Protein AF-A0A1A8I905-F1 (afdb_monomer_lite)

InterPro domains:
  IPR000483 Cysteine-rich flanking region, C-terminal [SM00082] (14-66)
  IPR032675 Leucine-rich repeat domain superfamily [G3DSA:3.80.10.10] (1-81)
  IPR052313 Platelet Glycoprotein Ib-IX-V Complex [PTHR22650] (8-69)

Sequence (87 aa):
DSFSFQHSTRLHGNPWKCDCHLWYLHDWLLQNSQNVEMLHSVVCESPAYLRQRPVVSVDRDQLLCHLSKEDAADLSSCTLQTSNHTV

Structure (mmCIF, N/CA/C/O backbone):
data_AF-A0A1A8I905-F1
#
_entry.id   AF-A0A1A8I905-F1
#
loop_
_atom_site.group_PDB
_atom_site.id
_atom_site.type_symbol
_atom_site.label_atom_id
_atom_site.label_alt_id
_atom_site.label_comp_id
_atom_site.label_asym_id
_atom_site.label_entity_id
_atom_site.label_seq_id
_atom_site.pdbx_PDB_ins_code
_atom_site.Cartn_x
_atom_site.Cartn_y
_atom_site.Cartn_z
_atom_site.occupancy
_atom_site.B_iso_or_equiv
_atom_site.auth_seq_id
_atom_site.auth_comp_id
_atom_site.auth_asym_id
_atom_site.auth_atom_id
_atom_site.pdbx_PDB_model_num
ATOM 1 N N . ASP A 1 1 ? 30.371 -0.373 -23.470 1.00 45.69 1 ASP A N 1
ATOM 2 C CA . ASP A 1 1 ? 28.930 -0.619 -23.291 1.00 45.69 1 ASP A CA 1
ATOM 3 C C . ASP A 1 1 ? 28.543 -0.691 -21.833 1.00 45.69 1 ASP A C 1
ATOM 5 O O . ASP A 1 1 ? 29.051 -1.540 -21.112 1.00 45.69 1 ASP A O 1
ATOM 9 N N . SER A 1 2 ? 27.674 0.218 -21.393 1.00 57.03 2 SER A N 1
ATOM 10 C CA . SER A 1 2 ? 27.051 0.133 -20.073 1.00 57.03 2 SER A CA 1
ATOM 11 C C . SER A 1 2 ? 25.804 -0.739 -20.209 1.00 57.03 2 SER A C 1
ATOM 13 O O . SER A 1 2 ? 24.731 -0.251 -20.558 1.00 57.03 2 SER A O 1
ATOM 15 N N . PHE A 1 3 ? 25.955 -2.051 -20.020 1.00 61.94 3 PHE A N 1
ATOM 16 C CA . PHE A 1 3 ? 24.812 -2.957 -19.919 1.00 61.94 3 PHE A CA 1
ATOM 17 C C . PHE A 1 3 ? 24.106 -2.683 -18.587 1.00 61.94 3 PHE A C 1
ATOM 19 O O . PHE A 1 3 ? 24.461 -3.246 -17.553 1.00 61.94 3 PHE A O 1
ATOM 26 N N . SER A 1 4 ? 23.129 -1.774 -18.591 1.00 66.25 4 SER A N 1
ATOM 27 C CA . SER A 1 4 ? 22.213 -1.632 -17.458 1.00 66.25 4 SER A CA 1
ATOM 28 C C . SER A 1 4 ? 21.332 -2.873 -17.394 1.00 66.25 4 SER A C 1
ATOM 30 O O . SER A 1 4 ? 20.485 -3.089 -18.257 1.00 66.25 4 SER A O 1
ATOM 32 N N . PHE A 1 5 ? 21.537 -3.696 -16.369 1.00 69.75 5 PHE A N 1
ATOM 33 C CA . PHE A 1 5 ? 20.609 -4.763 -16.018 1.00 69.75 5 PHE A CA 1
ATOM 34 C C . PHE A 1 5 ? 19.330 -4.117 -15.481 1.00 69.75 5 PHE A C 1
ATOM 36 O O . PHE A 1 5 ? 19.265 -3.726 -14.318 1.00 69.75 5 PHE A O 1
ATOM 43 N N . GLN A 1 6 ? 18.322 -3.959 -16.335 1.00 71.12 6 GLN A N 1
ATOM 44 C CA . GLN A 1 6 ? 17.008 -3.516 -15.889 1.00 71.12 6 GLN A CA 1
ATOM 45 C C . GLN A 1 6 ? 16.295 -4.704 -15.237 1.00 71.12 6 GLN A C 1
ATOM 47 O O . GLN A 1 6 ? 15.937 -5.669 -15.908 1.00 71.12 6 GLN A O 1
ATOM 52 N N . HIS A 1 7 ? 16.134 -4.656 -13.916 1.00 83.81 7 HIS A N 1
ATOM 53 C CA . HIS A 1 7 ? 15.384 -5.656 -13.161 1.00 83.81 7 HIS A CA 1
ATOM 54 C C . HIS A 1 7 ? 13.913 -5.230 -13.101 1.00 83.81 7 HIS A C 1
ATOM 56 O O . HIS A 1 7 ? 13.616 -4.145 -12.600 1.00 83.81 7 HIS A O 1
ATOM 62 N N . SER A 1 8 ? 13.001 -6.061 -13.612 1.00 88.94 8 SER A N 1
ATOM 63 C CA . SER A 1 8 ? 11.554 -5.835 -13.536 1.00 88.94 8 SER A CA 1
ATOM 64 C C . SER A 1 8 ? 10.908 -6.768 -12.508 1.00 88.94 8 SER A C 1
ATOM 66 O O . SER A 1 8 ? 11.266 -7.939 -12.392 1.00 88.94 8 SER A O 1
ATOM 68 N N . THR A 1 9 ? 9.960 -6.247 -11.730 1.00 94.00 9 THR A N 1
ATOM 69 C CA . THR A 1 9 ? 9.199 -7.003 -10.728 1.00 94.00 9 THR A CA 1
ATOM 70 C C . THR A 1 9 ? 7.747 -7.103 -11.167 1.00 94.00 9 THR A C 1
ATOM 72 O O . THR A 1 9 ? 7.109 -6.096 -11.480 1.00 94.00 9 THR A O 1
ATOM 75 N N . ARG A 1 10 ? 7.195 -8.315 -11.148 1.00 96.19 10 ARG A N 1
ATOM 76 C CA . ARG A 1 10 ? 5.800 -8.575 -11.499 1.00 96.19 10 ARG A CA 1
ATOM 77 C C . ARG A 1 10 ? 4.949 -8.750 -10.245 1.00 96.19 10 ARG A C 1
ATOM 79 O O . ARG A 1 10 ? 5.142 -9.706 -9.501 1.00 96.19 10 ARG A O 1
ATOM 86 N N . LEU A 1 11 ? 3.988 -7.850 -10.035 1.00 96.94 11 LEU A N 1
ATOM 87 C CA . LEU A 1 11 ? 3.123 -7.847 -8.843 1.00 96.94 11 LEU A CA 1
ATOM 88 C C . LEU A 1 11 ? 1.621 -7.860 -9.165 1.00 96.94 11 LEU A C 1
ATOM 90 O O . LEU A 1 11 ? 0.801 -8.042 -8.261 1.00 96.94 11 LEU A O 1
ATOM 94 N N . HIS A 1 12 ? 1.226 -7.701 -10.430 1.00 96.75 12 HIS A N 1
ATOM 95 C CA . HIS A 1 12 ? -0.177 -7.787 -10.841 1.00 96.75 12 HIS A CA 1
ATOM 96 C C . HIS A 1 12 ? -0.708 -9.224 -10.781 1.00 96.75 12 HIS A C 1
ATOM 98 O O . HIS A 1 12 ? 0.041 -10.188 -10.932 1.00 96.75 12 HIS A O 1
ATOM 104 N N . GLY A 1 13 ? -2.022 -9.360 -10.584 1.00 96.44 13 GLY A N 1
ATOM 105 C CA . GLY A 1 13 ? -2.700 -10.658 -10.470 1.00 96.44 13 GLY A CA 1
ATOM 106 C C . GLY A 1 13 ? -2.645 -11.301 -9.079 1.00 96.44 13 GLY A C 1
ATOM 107 O O . GLY A 1 13 ? -3.211 -12.373 -8.893 1.00 96.44 13 GLY A O 1
ATOM 108 N N . ASN A 1 14 ? -2.005 -10.655 -8.099 1.00 97.75 14 ASN A N 1
ATOM 109 C CA . ASN A 1 14 ? -2.063 -11.076 -6.700 1.00 97.75 14 ASN A CA 1
ATOM 110 C C . ASN A 1 14 ? -3.312 -10.493 -6.010 1.00 97.75 14 ASN A C 1
ATOM 112 O O . ASN A 1 14 ? -3.686 -9.352 -6.294 1.00 97.75 14 ASN A O 1
ATOM 116 N N . PRO A 1 15 ? -3.941 -11.231 -5.079 1.00 97.50 15 PRO A N 1
ATOM 117 C CA . PRO A 1 15 ? -5.122 -10.777 -4.349 1.00 97.50 15 PRO A CA 1
ATOM 118 C C . PRO A 1 15 ? -4.731 -9.825 -3.207 1.00 97.50 15 PRO A C 1
ATOM 120 O O . PRO A 1 15 ? -4.834 -10.168 -2.029 1.00 97.50 15 PRO A O 1
ATOM 123 N N . TRP A 1 16 ? -4.236 -8.632 -3.543 1.00 98.00 16 TRP A N 1
ATOM 124 C CA . TRP A 1 16 ? -3.710 -7.692 -2.552 1.00 98.00 16 TRP A CA 1
ATOM 125 C C . TRP A 1 16 ? -4.779 -7.281 -1.535 1.00 98.00 16 TRP A C 1
ATOM 127 O O . TRP A 1 16 ? -5.856 -6.797 -1.894 1.00 98.00 16 TRP A O 1
ATOM 137 N N . LYS A 1 17 ? -4.464 -7.461 -0.251 1.00 97.31 17 LYS A N 1
ATOM 138 C CA . LYS A 1 17 ? -5.255 -6.949 0.865 1.00 97.31 17 LYS A CA 1
ATOM 139 C C . LYS A 1 17 ? -4.694 -5.598 1.285 1.00 97.31 17 LYS A C 1
ATOM 141 O O . LYS A 1 17 ? -3.659 -5.526 1.934 1.00 97.31 17 LYS A O 1
ATOM 146 N N . CYS A 1 18 ? -5.377 -4.538 0.890 1.00 97.12 18 CYS A N 1
ATOM 147 C CA . CYS A 1 18 ? -5.032 -3.153 1.169 1.00 97.12 18 CYS A CA 1
ATOM 148 C C . CYS A 1 18 ? -5.498 -2.744 2.570 1.00 97.12 18 CYS A C 1
ATOM 150 O O . CYS A 1 18 ? -6.423 -1.952 2.726 1.00 97.12 18 CYS A O 1
ATOM 152 N N . ASP A 1 19 ? -4.864 -3.333 3.584 1.00 95.62 19 ASP A N 1
ATOM 153 C CA . ASP A 1 19 ? -4.994 -2.966 4.996 1.00 95.62 19 ASP A CA 1
ATOM 154 C C . ASP A 1 19 ? -3.673 -2.379 5.532 1.00 95.62 19 ASP A C 1
ATOM 156 O O . ASP A 1 19 ? -2.738 -2.128 4.767 1.00 95.62 19 ASP A O 1
ATOM 160 N N . CYS A 1 20 ? -3.583 -2.158 6.846 1.00 94.75 20 CYS A N 1
ATOM 161 C CA . CYS A 1 20 ? -2.394 -1.561 7.460 1.00 94.75 20 CYS A CA 1
ATOM 162 C C . CYS A 1 20 ? -1.107 -2.376 7.262 1.00 94.75 20 CYS A C 1
ATOM 164 O O . CYS A 1 20 ? -0.013 -1.812 7.284 1.00 94.75 20 CYS A O 1
ATOM 166 N N . HIS A 1 21 ? -1.201 -3.684 7.017 1.00 95.06 21 HIS A N 1
ATOM 167 C CA . HIS A 1 21 ? -0.025 -4.518 6.781 1.00 95.06 21 HIS A CA 1
ATOM 168 C C . HIS A 1 21 ? 0.571 -4.298 5.387 1.00 95.06 21 HIS A C 1
ATOM 170 O O . HIS A 1 21 ? 1.706 -4.705 5.142 1.00 95.06 21 HIS A O 1
ATOM 176 N N . LEU A 1 22 ? -0.155 -3.645 4.472 1.00 97.00 22 LEU A N 1
ATOM 177 C CA . LEU A 1 22 ? 0.312 -3.389 3.110 1.00 97.00 22 LEU A CA 1
ATOM 178 C C . LEU A 1 22 ? 1.173 -2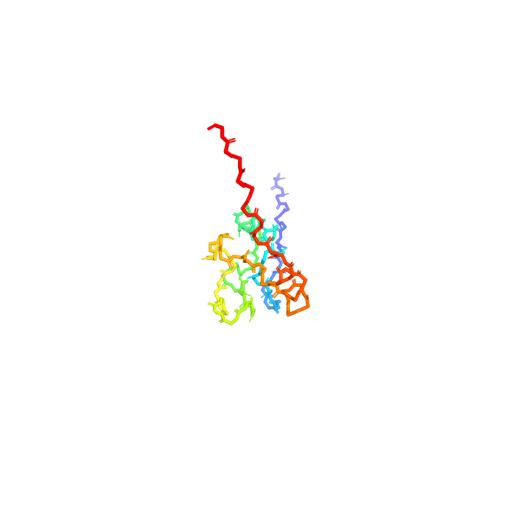.121 2.984 1.00 97.00 22 LEU A C 1
ATOM 180 O O . LEU A 1 22 ? 1.674 -1.844 1.895 1.00 97.00 22 LEU A O 1
ATOM 184 N N . TRP A 1 23 ? 1.386 -1.355 4.062 1.00 96.19 23 TRP A N 1
ATOM 185 C CA . TRP A 1 23 ? 2.155 -0.099 4.018 1.00 96.19 23 TRP A CA 1
ATOM 186 C C . TRP A 1 23 ? 3.540 -0.257 3.393 1.00 96.19 23 TRP A C 1
ATOM 188 O O . TRP A 1 23 ? 3.921 0.541 2.542 1.00 96.19 23 TRP A O 1
ATOM 198 N N . TYR A 1 24 ? 4.272 -1.316 3.752 1.00 95.62 24 TYR A N 1
ATOM 199 C CA . TYR A 1 24 ? 5.621 -1.534 3.223 1.00 95.62 24 TYR A CA 1
ATOM 200 C C . TYR A 1 24 ? 5.616 -1.673 1.695 1.00 95.62 24 TYR A C 1
ATOM 202 O O . TYR A 1 24 ? 6.476 -1.119 1.013 1.00 95.62 24 TYR A O 1
ATOM 210 N N . LEU A 1 25 ? 4.642 -2.411 1.154 1.00 96.81 25 LEU A N 1
ATOM 211 C CA . LEU A 1 25 ? 4.555 -2.668 -0.275 1.00 96.81 25 LEU A CA 1
ATOM 212 C C . LEU A 1 25 ? 4.059 -1.430 -1.005 1.00 96.81 25 LEU A C 1
ATOM 214 O O . LEU A 1 25 ? 4.588 -1.097 -2.059 1.00 96.81 25 LEU A O 1
ATOM 218 N N . HIS A 1 26 ? 3.063 -0.752 -0.441 1.00 97.69 26 HIS A N 1
ATOM 219 C CA . HIS A 1 26 ? 2.575 0.518 -0.949 1.00 97.69 26 HIS A CA 1
ATOM 220 C C . HIS A 1 26 ? 3.728 1.520 -1.122 1.00 97.69 26 HIS A C 1
ATOM 222 O O . HIS A 1 26 ? 3.966 2.016 -2.225 1.00 97.69 26 HIS A O 1
ATOM 228 N N . ASP A 1 27 ? 4.513 1.733 -0.066 1.00 97.31 27 ASP A N 1
ATOM 229 C CA . ASP A 1 27 ? 5.629 2.678 -0.081 1.00 97.31 27 ASP A CA 1
ATOM 230 C C . ASP A 1 27 ? 6.750 2.220 -1.026 1.00 97.31 27 ASP A C 1
ATOM 232 O O . ASP A 1 27 ? 7.377 3.043 -1.701 1.00 97.31 27 ASP A O 1
ATOM 236 N N . TRP A 1 28 ? 6.987 0.909 -1.123 1.00 96.69 28 TRP A N 1
ATOM 237 C CA . TRP A 1 28 ? 7.950 0.346 -2.067 1.00 96.69 28 TRP A CA 1
ATOM 238 C C . TRP A 1 28 ? 7.519 0.550 -3.526 1.00 96.69 28 TRP A C 1
ATOM 240 O O . TRP A 1 28 ? 8.351 0.930 -4.352 1.00 96.69 28 TRP A O 1
ATOM 250 N N . LEU A 1 29 ? 6.236 0.351 -3.848 1.00 97.00 29 LEU A N 1
ATOM 251 C CA . LEU A 1 29 ? 5.682 0.548 -5.193 1.00 97.00 29 LEU A CA 1
ATOM 252 C C . LEU A 1 29 ? 5.798 2.007 -5.644 1.00 97.00 29 LEU A C 1
ATOM 254 O O . LEU A 1 29 ? 6.137 2.260 -6.800 1.00 97.00 29 LEU A O 1
ATOM 258 N N . LEU A 1 30 ? 5.563 2.960 -4.737 1.00 96.12 30 LEU A N 1
ATOM 259 C CA . LEU A 1 30 ? 5.741 4.385 -5.026 1.00 96.12 30 LEU A CA 1
ATOM 260 C C . LEU A 1 30 ? 7.203 4.714 -5.365 1.00 96.12 30 LEU A C 1
ATOM 262 O O . LEU A 1 30 ? 7.469 5.420 -6.338 1.00 96.12 30 LEU A O 1
ATOM 266 N N . GLN A 1 31 ? 8.152 4.154 -4.611 1.00 96.25 31 GLN A N 1
ATOM 267 C CA . GLN A 1 31 ? 9.589 4.380 -4.816 1.00 96.25 31 GLN A CA 1
ATOM 268 C C . GLN A 1 31 ? 10.153 3.660 -6.051 1.00 96.25 31 GLN A C 1
ATOM 270 O O . GLN A 1 31 ? 11.100 4.146 -6.664 1.00 96.25 31 GLN A O 1
ATOM 275 N N . ASN A 1 32 ? 9.579 2.516 -6.434 1.00 95.06 32 ASN A N 1
ATOM 276 C CA . ASN A 1 32 ? 10.119 1.628 -7.472 1.00 95.06 32 A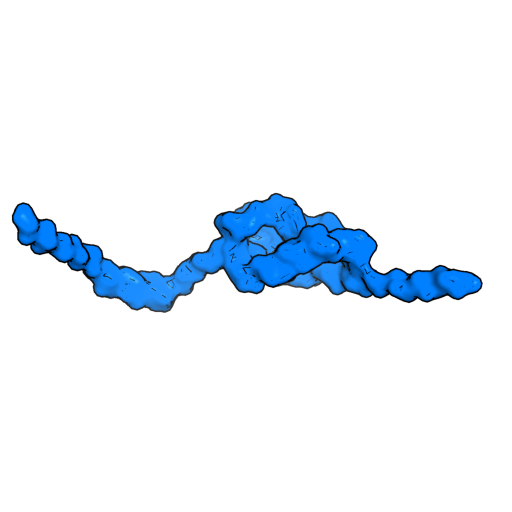SN A CA 1
ATOM 277 C C . ASN A 1 32 ? 9.210 1.506 -8.703 1.00 95.06 32 ASN A C 1
ATOM 279 O O . ASN A 1 32 ? 9.340 0.555 -9.470 1.00 95.06 32 ASN A O 1
ATOM 283 N N . SER A 1 33 ? 8.311 2.470 -8.923 1.00 94.00 33 SER A N 1
ATOM 284 C CA . SER A 1 33 ? 7.297 2.453 -9.993 1.00 94.00 33 SER A CA 1
ATOM 285 C C . SER A 1 33 ? 7.840 2.121 -11.391 1.00 94.00 33 SER A C 1
ATOM 287 O O . SER A 1 33 ? 7.178 1.425 -12.156 1.00 94.00 33 SER A O 1
ATOM 289 N N . GLN A 1 34 ? 9.060 2.561 -11.712 1.00 92.56 34 GLN A N 1
ATOM 290 C CA . GLN A 1 34 ? 9.720 2.326 -13.007 1.00 92.56 34 GLN A CA 1
ATOM 291 C C . GLN A 1 34 ? 10.173 0.872 -13.221 1.00 92.56 34 GLN A C 1
ATOM 293 O O . GLN A 1 34 ? 10.392 0.451 -14.354 1.00 92.56 34 GLN A O 1
ATOM 298 N N . ASN A 1 35 ? 10.305 0.104 -12.139 1.00 92.88 35 ASN A N 1
ATOM 299 C CA . ASN A 1 35 ? 10.787 -1.277 -12.154 1.00 92.88 35 ASN A CA 1
ATOM 300 C C . ASN A 1 35 ? 9.644 -2.289 -11.992 1.00 92.88 35 ASN A C 1
ATOM 302 O O . ASN A 1 35 ? 9.903 -3.481 -11.847 1.00 92.88 35 ASN A O 1
ATOM 306 N N . VAL A 1 36 ? 8.383 -1.844 -11.983 1.00 95.12 36 VAL A N 1
ATOM 307 C CA . VAL A 1 36 ? 7.219 -2.712 -11.767 1.00 95.12 36 VAL A CA 1
ATOM 308 C C . VAL A 1 36 ? 6.446 -2.889 -13.065 1.00 95.12 36 VAL A C 1
ATOM 310 O O . VAL A 1 36 ? 5.971 -1.930 -13.673 1.00 95.12 36 VAL A O 1
ATOM 313 N N . GLU A 1 37 ? 6.279 -4.141 -13.477 1.00 95.69 37 GLU A N 1
ATOM 314 C CA . GLU A 1 37 ? 5.468 -4.476 -14.642 1.00 95.69 37 GLU A CA 1
ATOM 315 C C . GLU A 1 37 ? 3.995 -4.199 -14.360 1.00 95.69 37 GLU A C 1
ATOM 317 O O . GLU A 1 37 ? 3.466 -4.599 -13.323 1.00 95.69 37 GLU A O 1
ATOM 322 N N . MET A 1 38 ? 3.323 -3.547 -15.313 1.00 95.75 38 MET A N 1
ATOM 323 C CA . MET A 1 38 ? 1.884 -3.273 -15.248 1.00 95.75 38 MET A CA 1
ATOM 324 C C . MET A 1 38 ? 1.460 -2.679 -13.894 1.00 95.75 38 MET A C 1
ATOM 326 O O . MET A 1 38 ? 0.498 -3.142 -13.289 1.00 95.75 38 MET A O 1
ATOM 330 N N . LEU A 1 39 ? 2.164 -1.643 -13.421 1.00 96.12 39 LEU A N 1
ATOM 331 C CA . LEU A 1 39 ? 1.916 -1.008 -12.117 1.00 96.12 39 LEU A CA 1
ATOM 332 C C . LEU A 1 39 ? 0.427 -0.701 -11.853 1.00 96.12 39 LEU A C 1
ATOM 334 O O . LEU A 1 39 ? -0.074 -0.928 -10.759 1.00 96.12 39 LEU A O 1
ATOM 338 N N . HIS A 1 40 ? -0.304 -0.254 -12.877 1.00 96.25 40 HIS A N 1
ATOM 339 C CA . HIS A 1 40 ? -1.740 0.044 -12.806 1.00 96.25 40 HIS A CA 1
ATOM 340 C C . HIS A 1 40 ? -2.624 -1.191 -12.552 1.00 96.25 40 HIS A C 1
ATOM 342 O O . HIS A 1 40 ? -3.739 -1.057 -12.059 1.00 96.25 40 HIS A O 1
ATOM 348 N N . SER A 1 41 ? -2.141 -2.388 -12.890 1.00 97.75 41 SER A N 1
ATOM 349 C CA . SER A 1 41 ? -2.813 -3.674 -12.671 1.00 97.75 41 SER A CA 1
ATOM 350 C C . SER A 1 41 ? -2.455 -4.311 -11.323 1.00 97.75 41 SER A C 1
ATOM 352 O O . SER A 1 41 ? -2.984 -5.369 -10.976 1.00 97.75 41 SER A O 1
ATOM 354 N N . VAL A 1 42 ? -1.573 -3.681 -10.543 1.00 98.06 42 VAL A N 1
ATOM 355 C CA . VAL A 1 42 ? -1.344 -4.011 -9.133 1.00 98.06 42 VAL A CA 1
ATOM 356 C C . VAL A 1 42 ? -2.480 -3.375 -8.331 1.00 98.06 42 VAL A C 1
ATOM 358 O O . VAL A 1 42 ? -2.382 -2.232 -7.888 1.00 98.06 42 VAL A O 1
ATOM 361 N N . VAL A 1 43 ? -3.597 -4.094 -8.216 1.00 98.50 43 VAL A N 1
ATOM 362 C CA . VAL A 1 43 ? -4.852 -3.592 -7.633 1.00 98.50 43 VAL A CA 1
ATOM 363 C C . VAL A 1 43 ? -5.219 -4.304 -6.335 1.00 98.50 43 VAL A C 1
ATOM 365 O O . VAL A 1 43 ? -4.900 -5.476 -6.149 1.00 98.50 43 VAL A O 1
ATOM 368 N N . CYS A 1 44 ? -5.936 -3.613 -5.455 1.00 98.19 44 CYS A N 1
ATOM 369 C CA . CYS A 1 44 ? -6.514 -4.199 -4.252 1.00 98.19 44 CYS A CA 1
ATOM 370 C C . CYS A 1 44 ? -7.640 -5.182 -4.607 1.00 98.19 44 CYS A C 1
ATOM 372 O O . CYS A 1 44 ? -8.573 -4.838 -5.335 1.00 98.19 44 CYS A O 1
ATOM 374 N N . GLU A 1 45 ? -7.612 -6.381 -4.037 1.00 98.31 45 GLU A N 1
ATOM 375 C CA . GLU A 1 45 ? -8.734 -7.330 -4.084 1.00 98.31 45 GLU A CA 1
ATOM 376 C C . GLU A 1 45 ? -9.625 -7.198 -2.840 1.00 98.31 45 GLU A C 1
ATOM 378 O O . GLU A 1 45 ? -10.838 -7.408 -2.889 1.00 98.31 45 GLU A O 1
ATOM 383 N N . SER A 1 46 ? -9.033 -6.781 -1.722 1.00 95.62 46 SER A N 1
ATOM 384 C CA . SER A 1 46 ? -9.731 -6.463 -0.478 1.00 95.62 46 SER A CA 1
ATOM 385 C C . SER A 1 46 ? -9.066 -5.262 0.201 1.00 95.62 46 SER A C 1
ATOM 387 O O . SER A 1 46 ? -7.909 -4.977 -0.102 1.00 95.62 46 SER A O 1
ATOM 389 N N . PRO A 1 47 ? -9.746 -4.545 1.109 1.00 95.19 47 PRO A N 1
ATOM 390 C CA . PRO A 1 47 ? -11.161 -4.659 1.477 1.00 95.19 47 PRO A CA 1
ATOM 391 C C . PRO A 1 47 ? -12.113 -4.181 0.366 1.00 95.19 47 PRO A C 1
ATOM 393 O O . PRO A 1 47 ? -11.698 -3.555 -0.604 1.00 95.19 47 PRO A O 1
ATOM 396 N N . ALA A 1 48 ? -13.413 -4.477 0.504 1.00 95.12 48 ALA A N 1
ATOM 397 C CA . ALA A 1 48 ? -14.415 -4.226 -0.541 1.00 95.12 48 ALA A CA 1
ATOM 398 C C . ALA A 1 48 ? -14.475 -2.760 -1.011 1.00 95.12 48 ALA A C 1
ATOM 400 O O . ALA A 1 48 ? -14.685 -2.513 -2.194 1.00 95.12 48 ALA A O 1
ATOM 401 N N . TYR A 1 49 ? -14.244 -1.797 -0.112 1.00 94.19 49 TYR A N 1
ATOM 402 C CA . TYR A 1 49 ? -14.262 -0.367 -0.437 1.00 94.19 49 TYR A CA 1
ATOM 403 C C . TYR A 1 49 ? -13.033 0.103 -1.241 1.00 94.19 49 TYR A C 1
ATOM 405 O O . TYR A 1 49 ? -13.093 1.154 -1.876 1.00 94.19 49 TYR A O 1
ATOM 413 N N . LEU A 1 50 ? -11.944 -0.676 -1.255 1.00 96.75 50 LEU A N 1
ATOM 414 C CA . LEU A 1 50 ? -10.747 -0.420 -2.071 1.00 96.75 50 LEU A CA 1
ATOM 415 C C . LEU A 1 50 ? -10.646 -1.345 -3.283 1.00 96.75 50 LEU A C 1
ATOM 417 O O . LEU A 1 50 ? -9.702 -1.231 -4.058 1.00 96.75 50 LEU A O 1
ATOM 421 N N . ARG A 1 51 ? -11.592 -2.267 -3.466 1.00 97.50 51 ARG A N 1
ATOM 422 C CA . ARG A 1 51 ? -11.512 -3.293 -4.504 1.00 97.50 51 ARG A CA 1
ATOM 423 C C . ARG A 1 51 ? -11.329 -2.675 -5.897 1.00 97.50 51 ARG A C 1
ATOM 425 O O . ARG A 1 51 ? -12.011 -1.719 -6.256 1.00 97.50 51 ARG A O 1
ATOM 432 N N . GLN A 1 52 ? -10.418 -3.255 -6.678 1.00 97.81 52 GLN A N 1
ATOM 433 C CA . GLN A 1 52 ? -9.982 -2.804 -8.006 1.00 97.81 52 GLN A CA 1
ATOM 434 C C . GLN A 1 52 ? -9.299 -1.423 -8.049 1.00 97.81 52 GLN A C 1
ATOM 436 O O . GLN A 1 52 ? -8.959 -0.962 -9.139 1.00 97.81 52 GLN A O 1
ATOM 441 N N . ARG A 1 53 ? -9.030 -0.763 -6.912 1.00 97.94 53 ARG A N 1
ATOM 442 C CA . ARG A 1 53 ? -8.157 0.421 -6.910 1.00 97.94 53 ARG A CA 1
ATOM 443 C C . ARG A 1 53 ? -6.692 0.002 -7.061 1.00 97.94 53 ARG A C 1
ATOM 445 O O . ARG A 1 53 ? -6.266 -0.918 -6.359 1.00 97.94 53 ARG A O 1
ATOM 452 N N . PRO A 1 54 ? -5.901 0.668 -7.921 1.00 98.06 54 PRO A N 1
ATOM 453 C CA . PRO A 1 54 ? -4.452 0.489 -7.951 1.00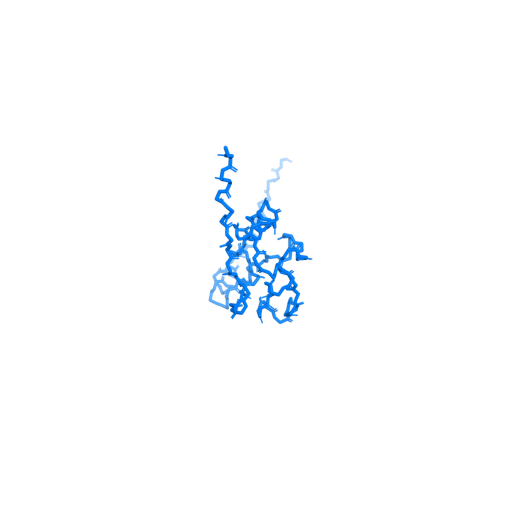 98.06 54 PRO A CA 1
ATOM 454 C C . PRO A 1 54 ? -3.840 0.783 -6.583 1.00 98.06 54 PRO A C 1
ATOM 456 O O . PRO A 1 54 ? -4.164 1.815 -5.992 1.00 98.06 54 PRO A O 1
ATOM 459 N N . VAL A 1 55 ? -2.932 -0.072 -6.104 1.00 98.06 55 VAL A N 1
ATOM 460 C CA . VAL A 1 55 ? -2.306 0.077 -4.778 1.00 98.06 55 VAL A CA 1
ATOM 461 C C . VAL A 1 55 ? -1.648 1.453 -4.645 1.00 98.06 55 VAL A C 1
ATOM 463 O O . VAL A 1 55 ? -1.879 2.135 -3.661 1.00 98.06 55 VAL A O 1
ATOM 466 N N . VAL A 1 56 ? -0.947 1.923 -5.680 1.00 97.44 56 VAL A N 1
ATOM 467 C CA . VAL A 1 56 ? -0.295 3.251 -5.714 1.00 97.44 56 VAL A CA 1
ATOM 468 C C . VAL A 1 56 ? -1.250 4.454 -5.681 1.00 97.44 56 VAL A C 1
ATOM 470 O O . VAL A 1 56 ? -0.792 5.583 -5.553 1.00 97.44 56 VAL A O 1
ATOM 473 N N . SER A 1 57 ? -2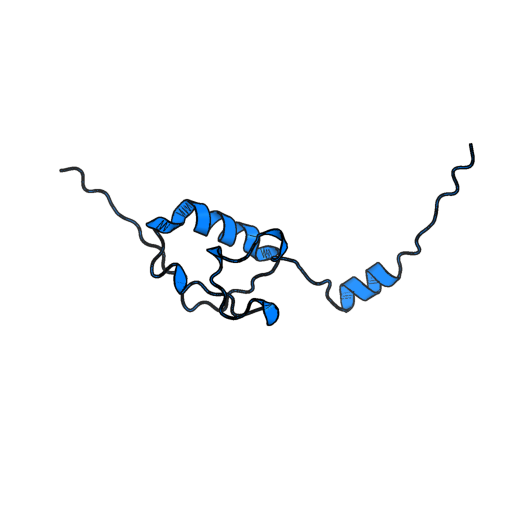.558 4.237 -5.853 1.00 97.50 57 SER A N 1
ATOM 474 C CA . SER A 1 57 ? -3.589 5.290 -5.815 1.00 97.50 57 SER A CA 1
ATOM 475 C C . SER A 1 57 ? -4.364 5.339 -4.496 1.00 97.50 57 SER A C 1
ATOM 477 O O . SER A 1 57 ? -5.243 6.184 -4.327 1.00 97.50 57 SER A O 1
ATOM 479 N N . VAL A 1 58 ? -4.109 4.389 -3.596 1.00 97.00 58 VAL A N 1
ATOM 480 C CA . VAL A 1 58 ? -4.739 4.341 -2.279 1.00 97.00 58 VAL A CA 1
ATOM 481 C C . VAL A 1 58 ? -3.960 5.267 -1.355 1.00 97.00 58 VAL A C 1
ATOM 483 O O . VAL A 1 58 ? -2.754 5.115 -1.218 1.00 97.00 58 VAL A O 1
ATOM 486 N N . ASP A 1 59 ? -4.633 6.210 -0.697 1.00 96.19 59 ASP A N 1
ATOM 487 C CA . ASP A 1 59 ? -3.956 7.028 0.310 1.00 96.19 59 ASP A CA 1
ATOM 488 C C . ASP A 1 59 ? -3.505 6.137 1.469 1.00 96.19 59 ASP A C 1
ATOM 490 O O . ASP A 1 59 ? -4.257 5.275 1.931 1.00 96.19 59 ASP A O 1
ATOM 494 N N . ARG A 1 60 ? -2.298 6.369 1.992 1.00 94.31 60 ARG A N 1
ATOM 495 C CA . ARG A 1 60 ? -1.740 5.554 3.084 1.00 94.31 60 ARG A CA 1
ATOM 496 C C . ARG A 1 60 ? -2.666 5.489 4.307 1.00 94.31 60 ARG A C 1
ATOM 498 O O . ARG A 1 60 ? -2.754 4.448 4.949 1.00 94.31 60 ARG A O 1
ATOM 505 N N . ASP A 1 61 ? -3.412 6.558 4.577 1.00 94.00 61 ASP A N 1
ATOM 506 C CA . ASP A 1 61 ? -4.359 6.646 5.697 1.00 94.00 61 ASP A CA 1
ATOM 507 C C . ASP A 1 61 ? -5.633 5.801 5.494 1.00 94.00 61 ASP A C 1
ATOM 509 O O . ASP A 1 61 ? -6.384 5.580 6.439 1.00 94.00 61 ASP A O 1
ATOM 513 N N . GLN A 1 62 ? -5.886 5.300 4.279 1.00 94.38 62 GLN A N 1
ATOM 514 C CA . GLN A 1 62 ? -6.982 4.367 3.981 1.00 94.38 62 GLN A CA 1
ATOM 515 C C . GLN A 1 62 ? -6.579 2.898 4.191 1.00 94.38 62 GLN A C 1
ATOM 517 O O . GLN A 1 62 ? -7.448 2.021 4.271 1.00 94.38 62 GLN A O 1
ATOM 522 N N . LEU A 1 63 ? -5.273 2.623 4.286 1.00 94.88 63 LEU A N 1
ATOM 523 C CA . LEU A 1 63 ? -4.708 1.310 4.589 1.00 94.88 63 LEU A CA 1
ATOM 524 C C . LEU A 1 63 ? -4.785 1.075 6.102 1.00 94.88 63 LEU A C 1
ATOM 526 O O . LEU A 1 63 ? -3.803 1.207 6.829 1.00 94.88 63 LEU A O 1
ATOM 530 N N . LEU A 1 64 ? -5.988 0.768 6.582 1.00 93.00 64 LEU A N 1
ATOM 531 C CA . LEU A 1 64 ? -6.288 0.587 8.000 1.00 93.00 64 LEU A CA 1
ATOM 532 C C . LEU A 1 64 ? -6.570 -0.880 8.310 1.00 93.00 64 LEU A C 1
ATOM 534 O O . LEU A 1 64 ? -7.160 -1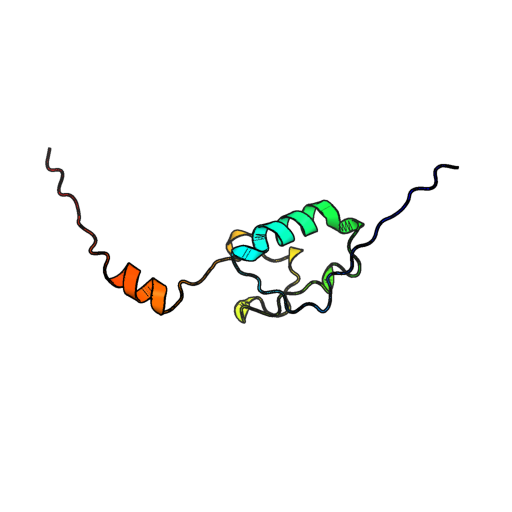.606 7.510 1.00 93.00 64 LEU A O 1
ATOM 538 N N . CYS A 1 65 ? -6.171 -1.319 9.501 1.00 89.75 65 CYS A N 1
ATOM 539 C CA . CYS A 1 65 ? -6.583 -2.611 10.025 1.00 89.75 65 CYS A CA 1
ATOM 540 C C . CYS A 1 65 ? -7.860 -2.443 10.837 1.00 89.75 65 CYS A C 1
ATOM 542 O O . CYS A 1 65 ? -7.917 -1.666 11.787 1.00 89.75 65 CYS A O 1
ATOM 544 N N . HIS A 1 66 ? -8.892 -3.182 10.446 1.00 75.44 66 HIS A N 1
ATOM 545 C CA . HIS A 1 66 ? -10.089 -3.308 11.258 1.00 75.44 66 HIS A CA 1
ATOM 546 C C . HIS A 1 66 ? -9.779 -4.287 12.388 1.00 75.44 66 HIS A C 1
ATOM 548 O O . HIS A 1 66 ? -9.301 -5.391 12.121 1.00 75.44 66 HIS A O 1
ATOM 554 N N . LEU A 1 67 ? -10.056 -3.884 13.629 1.00 70.19 67 LEU A N 1
ATOM 555 C CA . LEU A 1 67 ? -10.015 -4.790 14.774 1.00 70.19 67 LEU A CA 1
ATOM 556 C C . LEU A 1 67 ? -10.928 -5.980 14.475 1.00 70.19 67 LEU A C 1
ATOM 558 O O . LEU A 1 67 ? -12.073 -5.802 14.040 1.00 70.19 67 LEU A O 1
ATOM 562 N N . SER A 1 68 ? -10.413 -7.194 14.659 1.00 67.75 68 SER A N 1
ATOM 563 C CA . SER A 1 68 ? -11.245 -8.384 14.537 1.00 67.75 68 SER A CA 1
ATOM 564 C C . SER A 1 68 ? -12.339 -8.345 15.615 1.00 67.75 68 SER A C 1
ATOM 566 O O . SER A 1 68 ? -12.213 -7.646 16.620 1.00 67.75 68 SER A O 1
ATOM 568 N N . LYS A 1 69 ? -13.442 -9.084 15.435 1.00 62.94 69 LYS A N 1
ATOM 569 C CA . LYS A 1 69 ? -14.491 -9.172 16.473 1.00 62.94 69 LYS A CA 1
ATOM 570 C C . LYS A 1 69 ? -13.954 -9.698 17.813 1.00 62.94 69 LYS A C 1
ATOM 572 O O . LYS A 1 69 ? -14.566 -9.432 18.839 1.00 62.94 69 LYS A O 1
ATOM 577 N N . GLU A 1 70 ? -12.838 -10.420 17.787 1.00 62.00 70 GLU A N 1
ATOM 578 C CA . GLU A 1 70 ? -12.156 -10.970 18.957 1.00 62.00 70 GLU A CA 1
ATOM 579 C C . GLU A 1 70 ? -11.348 -9.874 19.673 1.00 62.00 70 GLU A C 1
ATOM 581 O O . GLU A 1 70 ? -11.530 -9.670 20.870 1.00 62.00 70 GLU A O 1
ATOM 586 N N . ASP A 1 71 ? -10.589 -9.062 18.928 1.00 60.09 71 ASP A N 1
ATOM 587 C CA . ASP A 1 71 ? -9.844 -7.914 19.480 1.00 60.09 71 ASP A CA 1
ATOM 588 C C . ASP A 1 71 ? -10.775 -6.776 19.935 1.00 60.09 71 ASP A C 1
ATOM 590 O O . ASP A 1 71 ? -10.506 -6.062 20.901 1.00 60.09 71 ASP A O 1
ATOM 594 N N . ALA A 1 72 ? -11.905 -6.598 19.245 1.00 60.53 72 ALA A N 1
ATOM 595 C CA . ALA A 1 72 ? -12.923 -5.619 19.608 1.00 60.53 72 ALA A CA 1
ATOM 596 C C . ALA A 1 72 ? -13.656 -6.000 20.903 1.00 60.53 72 ALA A C 1
ATOM 598 O O . ALA A 1 72 ? -14.090 -5.108 21.631 1.00 60.53 72 ALA A O 1
ATOM 599 N N . ALA A 1 73 ? -13.782 -7.297 21.209 1.00 61.72 73 ALA A N 1
ATOM 600 C CA . ALA A 1 73 ? -14.330 -7.753 22.483 1.00 61.72 73 ALA A CA 1
ATOM 601 C C . ALA A 1 73 ? -13.385 -7.400 23.643 1.00 61.72 73 ALA A C 1
ATOM 603 O O . ALA A 1 73 ? -13.851 -6.929 24.680 1.00 61.72 73 ALA A O 1
ATOM 604 N N . ASP A 1 74 ? -12.073 -7.520 23.437 1.00 61.34 74 ASP A N 1
ATOM 605 C CA . ASP A 1 74 ? -11.069 -7.151 24.440 1.00 61.34 74 ASP A CA 1
ATOM 606 C C . ASP A 1 74 ? -11.015 -5.623 24.648 1.00 61.34 74 ASP A C 1
ATOM 608 O O . ASP A 1 74 ? -11.063 -5.127 25.775 1.00 61.34 74 ASP A O 1
ATOM 612 N N . LEU A 1 75 ? -11.080 -4.838 23.563 1.00 60.09 75 LEU A N 1
ATOM 613 C CA . LEU A 1 75 ? -11.133 -3.371 23.649 1.00 60.09 75 LEU A CA 1
ATOM 614 C C . LEU A 1 75 ? -12.474 -2.845 24.194 1.00 60.09 75 LEU A C 1
ATOM 616 O O . LEU A 1 75 ? -12.522 -1.774 24.798 1.00 60.09 75 LEU A O 1
ATOM 620 N N . SER A 1 76 ? -13.568 -3.597 24.037 1.00 62.00 76 SER A N 1
ATOM 621 C CA . SER A 1 76 ? -14.857 -3.269 24.664 1.00 62.00 76 SER A CA 1
ATOM 622 C C . SER A 1 76 ? -14.839 -3.417 26.191 1.00 62.00 76 SER A C 1
ATOM 624 O O . SER A 1 76 ? -15.705 -2.862 26.868 1.00 62.00 76 SER A O 1
ATOM 626 N N . SER A 1 77 ? -13.829 -4.105 26.742 1.00 61.88 77 SER A N 1
ATOM 627 C CA . SER A 1 77 ? -13.575 -4.165 28.184 1.00 61.88 77 SER A CA 1
ATOM 628 C C . SER A 1 77 ? -12.854 -2.919 28.717 1.00 61.88 77 SER A C 1
ATOM 630 O O . SER A 1 77 ? -12.734 -2.754 29.937 1.00 61.88 77 SER A O 1
ATOM 632 N N . CYS A 1 78 ? -12.371 -2.025 27.849 1.00 63.25 78 CYS A N 1
ATOM 633 C CA . CYS A 1 78 ? -11.759 -0.775 28.278 1.00 63.25 78 CYS A CA 1
ATOM 634 C C . CYS A 1 78 ? -12.844 0.209 28.731 1.00 63.25 78 CYS A C 1
ATOM 636 O O . CYS A 1 78 ? -13.515 0.861 27.933 1.00 63.25 78 CYS A O 1
ATOM 638 N N . THR A 1 79 ? -12.996 0.356 30.045 1.00 71.44 79 THR A N 1
ATOM 639 C CA . THR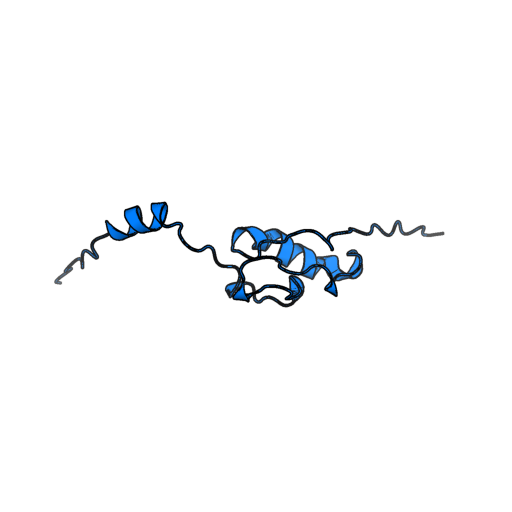 A 1 79 ? -13.726 1.486 30.623 1.00 71.44 79 THR A CA 1
ATOM 640 C C . THR A 1 79 ? -12.854 2.731 30.489 1.00 71.44 79 THR A C 1
ATOM 642 O O . THR A 1 79 ? -11.712 2.744 30.946 1.00 71.44 79 THR A O 1
ATOM 645 N N . LEU A 1 80 ? -13.385 3.794 29.874 1.00 62.53 80 LEU A N 1
ATOM 646 C CA . LEU A 1 80 ? -12.799 5.133 29.949 1.00 62.53 80 LEU A CA 1
ATOM 647 C C . LEU A 1 80 ? -12.826 5.576 31.416 1.00 62.53 80 LEU A C 1
ATOM 649 O O . LEU A 1 80 ? -13.794 6.175 31.880 1.00 62.53 80 LEU A O 1
ATOM 653 N N . GLN A 1 81 ? -11.781 5.247 32.171 1.00 63.22 81 GLN A N 1
ATOM 654 C CA . GLN A 1 81 ? -11.562 5.843 33.478 1.00 63.22 81 GLN A CA 1
ATOM 655 C C . GLN A 1 81 ? -11.105 7.277 33.234 1.00 63.22 81 GLN A C 1
ATOM 657 O O . GLN A 1 81 ? -9.933 7.548 32.977 1.00 63.22 81 GLN A O 1
ATOM 662 N N . THR A 1 82 ? -12.053 8.210 33.283 1.00 53.78 82 THR A N 1
ATOM 663 C CA . THR A 1 82 ? -11.730 9.621 33.460 1.00 53.78 82 THR A CA 1
ATOM 664 C C . THR A 1 82 ? -11.005 9.735 34.797 1.00 53.78 82 THR A C 1
ATOM 666 O O . THR A 1 82 ? -11.630 9.673 35.857 1.00 53.78 82 THR A O 1
ATOM 669 N N . SER A 1 83 ? -9.677 9.839 34.760 1.00 57.88 83 SER A N 1
ATOM 670 C CA . SER A 1 83 ? -8.920 10.283 35.921 1.00 57.88 83 SER A CA 1
ATOM 671 C C . SER A 1 83 ? -9.378 11.707 36.221 1.00 57.88 83 SER A C 1
ATOM 673 O O . SER A 1 83 ? -8.983 12.653 35.538 1.00 57.88 83 SER A O 1
ATOM 675 N N . ASN A 1 84 ? -10.264 11.861 37.205 1.00 55.84 84 ASN A N 1
ATOM 676 C CA . ASN A 1 84 ? -10.534 13.156 37.811 1.00 55.84 84 ASN A CA 1
ATOM 677 C C . ASN A 1 84 ? -9.282 13.564 38.599 1.00 55.84 84 ASN A C 1
ATOM 679 O O . ASN A 1 84 ? -9.225 13.424 39.819 1.00 55.84 84 ASN A O 1
ATOM 683 N N . HIS A 1 85 ? -8.265 14.060 37.893 1.00 51.41 85 HIS A N 1
ATOM 684 C CA . HIS A 1 85 ? -7.242 14.903 38.495 1.00 51.41 85 HIS A CA 1
ATOM 685 C C . HIS A 1 85 ? -7.874 16.266 38.778 1.00 51.41 85 HIS A C 1
ATOM 687 O O . HIS A 1 85 ? -7.768 17.202 37.989 1.00 51.41 85 HIS A O 1
ATOM 693 N N . THR A 1 86 ? -8.581 16.349 39.901 1.00 54.69 86 THR A N 1
ATOM 694 C CA . THR A 1 86 ? -8.925 17.616 40.540 1.00 54.69 86 THR A CA 1
ATOM 695 C C . THR A 1 86 ? -7.634 18.182 41.133 1.00 54.69 86 THR A C 1
ATOM 697 O O . THR A 1 86 ? -7.041 17.550 42.009 1.00 54.69 86 THR A O 1
ATOM 700 N N . VAL A 1 87 ? -7.178 19.329 40.625 1.00 52.97 87 VAL A N 1
ATOM 701 C CA . VAL A 1 87 ? -6.181 20.197 41.278 1.00 52.97 87 VAL A CA 1
ATOM 702 C C . VAL A 1 87 ? -6.920 21.386 41.865 1.00 52.97 87 VAL A C 1
ATOM 704 O O . VAL A 1 87 ? -7.810 21.908 41.155 1.00 52.97 87 VAL A O 1
#

Radius of gyration: 19.92 Å; chains: 1; bounding box: 44×31×65 Å

pLDDT: mean 84.79, std 16.53, range [45.69, 98.5]

Secondary structure (DSSP, 8-state):
--------EE-TTS-EE-SGGGHHHHHHHHHTGGGEETGGG-BEEESGGGTT-BGGGS-GGG--PPPPHHHHHHHTT----------

Foldseek 3Di:
DPPPPQAADEQAPDQDAQALVCLVVLVVCVVCVVRYPPQLRNAHCDDPVRHSGRSVPDDSVNRHDDQDPVSVVVVVPDDPPPPPPDD

Organism: Nothobranchius kuhntae (NCBI:txid321403)